Protein AF-A0A925DYT5-F1 (afdb_monomer_lite)

pLDDT: mean 79.07, std 13.02, range [55.28, 94.81]

Foldseek 3Di:
DVVVVVVVVVVVVVPDDPPPVVPDPDDDDDDDDDDDDPPVCQWDADPCDDPPDGCPPPGGTDHDPVPFPDDVVQLQVCSSCVPPPQKDWDDDPSSNPDIDIDGNRD

Secondary structure (DSSP, 8-state):
-HHHHHHHHHHHHTT-------S----PPPPP---------SEEPPPSEETTEE-TTS---EE-GGG--S-TTTT-HHHHHTTSTTEEEEESSSSSSSEEEEETT-

Structure (mmCIF, N/CA/C/O backbone):
data_AF-A0A925DYT5-F1
#
_entry.id   AF-A0A925DYT5-F1
#
loop_
_atom_site.group_PDB
_atom_site.id
_atom_site.type_symbol
_atom_site.label_atom_id
_atom_site.label_alt_id
_atom_site.label_comp_id
_atom_site.label_asym_id
_atom_site.label_entity_id
_atom_site.label_seq_id
_atom_site.pdbx_PDB_ins_code
_atom_site.Cartn_x
_atom_site.Cartn_y
_atom_site.Cartn_z
_atom_site.occupancy
_atom_site.B_iso_or_equiv
_atom_site.auth_seq_id
_atom_site.auth_comp_id
_atom_site.auth_asym_id
_atom_site.auth_atom_id
_atom_site.pdbx_PDB_model_num
ATOM 1 N N . MET A 1 1 ? 39.674 -6.556 -87.958 1.00 56.25 1 MET A N 1
ATOM 2 C CA . MET A 1 1 ? 39.373 -5.272 -87.280 1.00 56.25 1 MET A CA 1
ATOM 3 C C . MET A 1 1 ? 37.892 -5.142 -86.904 1.00 56.25 1 MET A C 1
ATOM 5 O O . MET A 1 1 ? 37.613 -4.872 -85.748 1.00 56.25 1 MET A O 1
ATOM 9 N N . LEU A 1 2 ? 36.948 -5.430 -87.814 1.00 57.47 2 LEU A N 1
ATOM 10 C CA . LEU A 1 2 ? 35.495 -5.340 -87.561 1.00 57.47 2 LEU A CA 1
ATOM 11 C C . LEU A 1 2 ? 34.969 -6.287 -86.453 1.00 57.47 2 LEU A C 1
ATOM 13 O O . LEU A 1 2 ? 34.135 -5.894 -85.647 1.00 57.47 2 LEU A O 1
ATOM 17 N N . ALA A 1 3 ? 35.498 -7.515 -86.368 1.00 62.31 3 ALA A N 1
ATOM 18 C CA . ALA A 1 3 ? 35.061 -8.511 -85.380 1.00 62.31 3 ALA A CA 1
ATOM 19 C C . ALA A 1 3 ? 35.418 -8.142 -83.924 1.00 62.31 3 ALA A C 1
ATOM 21 O O . ALA A 1 3 ? 34.662 -8.443 -83.008 1.00 62.31 3 ALA A O 1
ATOM 22 N N . ILE A 1 4 ? 36.540 -7.441 -83.715 1.00 65.38 4 ILE A N 1
ATOM 23 C CA . ILE A 1 4 ? 36.980 -6.983 -82.385 1.00 65.38 4 ILE A CA 1
ATOM 24 C C . ILE A 1 4 ? 36.082 -5.840 -81.886 1.00 65.38 4 ILE A C 1
ATOM 26 O O . ILE A 1 4 ? 35.740 -5.787 -80.708 1.00 65.38 4 ILE A O 1
ATOM 30 N N . LEU A 1 5 ? 35.636 -4.971 -82.797 1.00 62.94 5 LEU A N 1
ATOM 31 C CA . LEU A 1 5 ? 34.711 -3.872 -82.506 1.00 62.94 5 LEU A CA 1
ATOM 32 C C . LEU A 1 5 ? 33.313 -4.379 -82.114 1.00 62.94 5 LEU A C 1
ATOM 34 O O . LEU A 1 5 ? 32.715 -3.868 -81.169 1.00 62.94 5 LEU A O 1
ATOM 38 N N . LEU A 1 6 ? 32.827 -5.433 -82.779 1.00 64.62 6 LEU A N 1
ATOM 39 C CA . LEU A 1 6 ? 31.560 -6.082 -82.425 1.00 64.62 6 LEU A CA 1
ATOM 40 C C . LEU A 1 6 ? 31.616 -6.737 -81.039 1.00 64.62 6 LEU A C 1
ATOM 42 O O . LEU A 1 6 ? 30.688 -6.569 -80.248 1.00 64.62 6 LEU A O 1
ATOM 46 N N . PHE A 1 7 ? 32.727 -7.397 -80.702 1.00 64.38 7 PHE A N 1
ATOM 47 C CA . PHE A 1 7 ? 32.910 -8.004 -79.382 1.00 64.38 7 PHE A CA 1
ATOM 48 C C . PHE A 1 7 ? 32.918 -6.959 -78.257 1.00 64.38 7 PHE A C 1
ATOM 50 O O . PHE A 1 7 ? 32.317 -7.177 -77.210 1.00 64.38 7 PHE A O 1
ATOM 57 N N . PHE A 1 8 ? 33.525 -5.792 -78.491 1.00 63.62 8 PHE A N 1
ATOM 58 C CA . PHE A 1 8 ? 33.574 -4.715 -77.498 1.00 63.62 8 PHE A CA 1
ATOM 59 C C . PHE A 1 8 ? 32.192 -4.091 -77.235 1.00 63.62 8 PHE A C 1
ATOM 61 O O . PHE A 1 8 ? 31.858 -3.774 -76.094 1.00 63.62 8 PHE A O 1
ATOM 68 N N . SER A 1 9 ? 31.349 -3.980 -78.270 1.00 62.56 9 SER A N 1
ATOM 69 C CA . SER A 1 9 ? 29.975 -3.476 -78.126 1.00 62.56 9 SER A CA 1
ATOM 70 C C . SER A 1 9 ? 29.057 -4.420 -77.335 1.00 62.56 9 SER A C 1
ATOM 72 O O . SER A 1 9 ? 28.214 -3.960 -76.568 1.00 62.56 9 SER A O 1
ATOM 74 N N . ALA A 1 10 ? 29.260 -5.737 -77.448 1.00 61.03 10 ALA A N 1
ATOM 75 C CA . ALA A 1 10 ? 28.473 -6.729 -76.716 1.00 61.03 10 ALA A CA 1
ATOM 76 C C . ALA A 1 10 ? 28.780 -6.727 -75.207 1.00 61.03 10 ALA A C 1
ATOM 78 O O . ALA A 1 10 ? 27.876 -6.904 -74.393 1.00 61.03 10 ALA A O 1
ATOM 79 N N . VAL A 1 11 ? 30.036 -6.468 -74.824 1.00 62.81 11 VAL A N 1
ATOM 80 C CA . VAL A 1 11 ? 30.441 -6.380 -73.409 1.00 62.81 11 VAL A CA 1
ATOM 81 C C . VAL A 1 11 ? 29.839 -5.141 -72.733 1.00 62.81 11 VAL A C 1
ATOM 83 O O . VAL A 1 11 ? 29.446 -5.218 -71.572 1.00 62.81 11 VAL A O 1
ATOM 86 N N . ALA A 1 12 ? 29.682 -4.031 -73.464 1.00 59.94 12 ALA A N 1
ATOM 87 C CA . ALA A 1 12 ? 29.055 -2.813 -72.942 1.00 59.94 12 ALA A CA 1
ATOM 88 C C . ALA A 1 12 ? 27.544 -2.978 -72.681 1.00 59.94 12 ALA A C 1
ATOM 90 O O . ALA A 1 12 ? 27.034 -2.458 -71.692 1.00 59.94 12 ALA A O 1
ATOM 91 N N . PHE A 1 13 ? 26.832 -3.742 -73.519 1.00 60.72 13 PHE A N 1
ATOM 92 C CA . PHE A 1 13 ? 25.404 -4.032 -73.316 1.00 60.72 13 PHE A CA 1
ATOM 93 C C . PHE A 1 13 ? 25.134 -5.107 -72.249 1.00 60.72 13 PHE A C 1
ATOM 95 O O . PHE A 1 13 ? 24.025 -5.174 -71.722 1.00 60.72 13 PHE A O 1
ATOM 102 N N . ALA A 1 14 ? 26.129 -5.927 -71.894 1.00 58.09 14 ALA A N 1
ATOM 103 C CA . ALA A 1 14 ? 25.996 -6.961 -70.864 1.00 58.09 14 ALA A CA 1
ATOM 104 C C . ALA A 1 14 ? 26.130 -6.426 -69.422 1.00 58.09 14 ALA A C 1
ATOM 106 O O . ALA A 1 14 ? 25.813 -7.140 -68.475 1.00 58.09 14 ALA A O 1
ATOM 107 N N . GLN A 1 15 ? 26.579 -5.180 -69.239 1.00 57.88 15 GLN A N 1
ATOM 108 C CA . GLN A 1 15 ? 26.775 -4.554 -67.924 1.00 57.88 15 GLN A CA 1
ATOM 109 C C . GLN A 1 15 ? 25.606 -3.657 -67.501 1.00 57.88 15 GLN A C 1
ATOM 111 O O . GLN A 1 15 ? 25.809 -2.654 -66.821 1.00 57.88 15 GLN A O 1
ATOM 116 N N . GLN A 1 16 ? 24.373 -3.997 -67.877 1.00 55.56 16 GLN A N 1
ATOM 117 C CA . GLN A 1 16 ? 23.211 -3.320 -67.311 1.00 55.56 16 GLN A CA 1
ATOM 118 C C . GLN A 1 16 ? 23.033 -3.775 -65.850 1.00 55.56 16 GLN A C 1
ATOM 120 O O . GLN A 1 16 ? 22.780 -4.960 -65.622 1.00 55.56 16 GLN A O 1
ATOM 125 N N . PRO A 1 17 ? 23.176 -2.886 -64.849 1.00 55.28 17 PRO A N 1
ATOM 126 C CA . PRO A 1 17 ? 22.983 -3.266 -63.461 1.00 55.28 17 PRO A CA 1
ATOM 127 C C . PRO A 1 17 ? 21.493 -3.530 -63.234 1.00 55.28 17 PRO A C 1
ATOM 129 O O . PRO A 1 17 ? 20.690 -2.605 -63.115 1.00 55.28 17 PRO A O 1
ATOM 132 N N . GLU A 1 18 ? 21.100 -4.802 -63.169 1.00 56.91 18 GLU A N 1
ATOM 133 C CA . GLU A 1 18 ? 19.835 -5.163 -62.541 1.00 56.91 18 GLU A CA 1
ATOM 134 C C . GLU A 1 18 ? 19.963 -4.879 -61.041 1.00 56.91 18 GLU A C 1
ATOM 136 O O . GLU A 1 18 ? 20.444 -5.707 -60.269 1.00 56.91 18 GLU A O 1
ATOM 141 N N . ASN A 1 19 ? 19.494 -3.704 -60.617 1.00 58.94 19 ASN A N 1
ATOM 142 C CA . ASN A 1 19 ? 19.156 -3.436 -59.221 1.00 58.94 19 ASN A CA 1
ATOM 143 C C . ASN A 1 19 ? 17.914 -4.258 -58.845 1.00 58.94 19 ASN A C 1
ATOM 145 O O . ASN A 1 19 ? 16.825 -3.728 -58.627 1.00 58.94 19 ASN A O 1
ATOM 149 N N . LYS A 1 20 ? 18.068 -5.582 -58.794 1.00 56.00 20 LYS A N 1
ATOM 150 C CA . LYS A 1 20 ? 17.134 -6.469 -58.107 1.00 56.00 20 LYS A CA 1
ATOM 151 C C . LYS A 1 20 ? 17.471 -6.422 -56.630 1.00 56.00 20 LYS A C 1
ATOM 153 O O . LYS A 1 20 ? 18.078 -7.343 -56.082 1.00 56.00 20 LYS A O 1
ATOM 158 N N . ASP A 1 21 ? 17.083 -5.316 -56.004 1.00 55.78 21 ASP A N 1
ATOM 159 C CA . ASP A 1 21 ? 17.070 -5.220 -54.555 1.00 55.78 21 ASP A CA 1
ATOM 160 C C . ASP A 1 21 ? 16.071 -6.256 -54.024 1.00 55.78 21 ASP A C 1
ATOM 162 O O . ASP A 1 21 ? 14.853 -6.083 -54.040 1.00 55.78 21 ASP A O 1
ATOM 166 N N . THR A 1 22 ? 16.610 -7.423 -53.683 1.00 62.97 22 THR A N 1
ATOM 167 C CA . THR A 1 22 ? 15.850 -8.568 -53.170 1.00 62.97 22 THR A CA 1
ATOM 168 C C . THR A 1 22 ? 15.709 -8.463 -51.648 1.00 62.97 22 THR A C 1
ATOM 170 O O . THR A 1 22 ? 15.125 -9.339 -51.007 1.00 62.97 22 THR A O 1
ATOM 173 N N . LEU A 1 23 ? 16.212 -7.382 -51.044 1.00 59.09 23 LEU A N 1
ATOM 174 C CA . LEU A 1 23 ? 16.086 -7.123 -49.627 1.00 59.09 23 LEU A CA 1
ATOM 175 C C . LEU A 1 23 ? 15.024 -6.045 -49.411 1.00 59.09 23 LEU A C 1
ATOM 177 O O . LEU A 1 23 ? 15.192 -4.875 -49.706 1.00 59.09 23 LEU A O 1
ATOM 181 N N . VAL A 1 24 ? 13.942 -6.480 -48.770 1.00 60.47 24 VAL A N 1
ATOM 182 C CA . VAL A 1 24 ? 12.926 -5.643 -48.123 1.00 60.47 24 VAL A CA 1
ATOM 183 C C . VAL A 1 24 ? 11.796 -5.181 -49.045 1.00 60.47 24 VAL A C 1
ATOM 185 O O . VAL A 1 24 ? 11.652 -4.027 -49.432 1.00 60.47 24 VAL A O 1
ATOM 188 N N . LYS A 1 25 ? 10.854 -6.104 -49.264 1.00 61.00 25 LYS A N 1
ATOM 189 C CA . LYS A 1 25 ? 9.456 -5.768 -49.555 1.00 61.00 25 LYS A CA 1
ATOM 190 C C . LYS A 1 25 ? 8.928 -4.884 -48.413 1.00 61.00 25 LYS A C 1
ATOM 192 O O . LYS A 1 25 ? 8.566 -5.399 -47.355 1.00 61.00 25 LYS A O 1
ATOM 197 N N . VAL A 1 26 ? 8.927 -3.563 -48.600 1.00 67.06 26 VAL A N 1
ATOM 198 C CA . VAL A 1 26 ? 8.458 -2.593 -47.599 1.00 67.06 26 VAL A CA 1
ATOM 199 C C . VAL A 1 26 ? 6.961 -2.804 -47.374 1.00 67.06 26 VAL A C 1
ATOM 201 O O . VAL A 1 26 ? 6.125 -2.430 -48.195 1.00 67.06 26 VAL A O 1
ATOM 204 N N . LYS A 1 27 ? 6.613 -3.464 -46.267 1.00 74.12 27 LYS A N 1
ATOM 205 C CA . LYS A 1 27 ? 5.227 -3.644 -45.839 1.00 74.12 27 LYS A CA 1
ATOM 206 C C . LYS A 1 27 ? 4.797 -2.388 -45.087 1.00 74.12 27 LYS A C 1
ATOM 208 O O . LYS A 1 27 ? 5.215 -2.179 -43.954 1.00 74.12 27 LYS A O 1
ATOM 213 N N . SER A 1 28 ? 3.971 -1.562 -45.726 1.00 75.00 28 SER A N 1
ATOM 214 C CA . SER A 1 28 ? 3.275 -0.471 -45.044 1.00 75.00 28 SER A CA 1
ATOM 215 C C . SER A 1 28 ? 2.307 -1.080 -44.027 1.00 75.00 28 SER A C 1
ATOM 217 O O . SER A 1 28 ? 1.492 -1.938 -44.375 1.00 75.00 28 SER A O 1
ATOM 219 N N . LEU A 1 29 ? 2.475 -0.714 -42.757 1.00 81.94 29 LEU A N 1
ATOM 220 C CA . LEU A 1 29 ? 1.576 -1.100 -41.676 1.00 81.94 29 LEU A CA 1
ATOM 221 C C . LEU A 1 29 ? 0.601 0.047 -41.432 1.00 81.94 29 LEU A C 1
ATOM 223 O O . LEU A 1 29 ? 1.002 1.209 -41.409 1.00 81.94 29 LEU A O 1
ATOM 227 N N . ASP A 1 30 ? -0.667 -0.305 -41.257 1.00 85.00 30 ASP A N 1
ATOM 228 C CA . ASP A 1 30 ? -1.726 0.637 -40.920 1.00 85.00 30 ASP A CA 1
ATOM 229 C C . ASP A 1 30 ? -1.659 1.028 -39.434 1.00 85.00 30 ASP A C 1
ATOM 231 O O . ASP A 1 30 ? -1.126 0.283 -38.600 1.00 85.00 30 ASP A O 1
ATOM 235 N N . SER A 1 31 ? -2.184 2.204 -39.095 1.00 80.44 31 SER A N 1
ATOM 236 C CA . SER A 1 31 ? -2.169 2.694 -37.719 1.00 80.44 31 SER A CA 1
ATOM 237 C C . SER A 1 31 ? -3.149 1.903 -36.854 1.00 80.44 31 SER A C 1
ATOM 239 O O . SER A 1 31 ? -4.354 1.900 -37.094 1.00 80.44 31 SER A O 1
ATOM 241 N N . LEU A 1 32 ? -2.624 1.251 -35.816 1.00 80.12 32 LEU A N 1
ATOM 242 C CA . LEU A 1 32 ? -3.419 0.597 -34.781 1.00 80.12 32 LEU A CA 1
ATOM 243 C C . LEU A 1 32 ? -3.755 1.615 -33.688 1.00 80.12 32 LEU A C 1
ATOM 245 O O . LEU A 1 32 ? -2.865 2.135 -33.013 1.00 80.12 32 LEU A O 1
ATOM 249 N N . THR A 1 33 ? -5.041 1.893 -33.497 1.00 81.50 33 THR A N 1
ATOM 250 C CA . THR A 1 33 ? -5.534 2.734 -32.404 1.00 81.50 33 THR A CA 1
ATOM 251 C C . THR A 1 33 ? -5.859 1.871 -31.189 1.00 81.50 33 THR A C 1
ATOM 253 O O . THR A 1 33 ? -6.760 1.034 -31.208 1.00 81.50 33 THR A O 1
ATOM 256 N N . PHE A 1 34 ? -5.113 2.068 -30.102 1.00 81.06 34 PHE A N 1
ATOM 257 C CA . PHE A 1 34 ? -5.374 1.396 -28.832 1.00 81.06 34 PHE A CA 1
ATOM 258 C C . PHE A 1 34 ? -6.247 2.285 -27.947 1.00 81.06 34 PHE A C 1
ATOM 260 O O . PHE A 1 34 ? -5.839 3.378 -27.553 1.00 81.06 34 PHE A O 1
ATOM 267 N N . TYR A 1 35 ? -7.436 1.802 -27.593 1.00 80.62 35 TYR A N 1
ATOM 268 C CA . TYR A 1 35 ? -8.242 2.403 -26.534 1.00 80.62 35 TYR A CA 1
ATOM 269 C C . TYR A 1 35 ? -7.753 1.851 -25.194 1.00 80.62 35 TYR A C 1
ATOM 271 O O . TYR A 1 35 ? -7.943 0.676 -24.886 1.00 80.62 35 TYR A O 1
ATOM 279 N N . THR A 1 36 ? -7.069 2.682 -24.406 1.00 74.19 36 THR A N 1
ATOM 280 C CA . THR A 1 36 ? -6.636 2.294 -23.060 1.00 74.19 36 THR A CA 1
ATOM 281 C C . THR A 1 36 ? -7.780 2.485 -22.069 1.00 74.19 36 THR A C 1
ATOM 283 O O . THR A 1 36 ? -8.294 3.589 -21.893 1.00 74.19 36 THR A O 1
ATOM 286 N N . GLN A 1 37 ? -8.184 1.405 -21.402 1.00 70.56 37 GLN A N 1
ATOM 287 C CA . GLN A 1 37 ? -9.043 1.492 -20.228 1.00 70.56 37 GLN A CA 1
ATOM 288 C C . GLN A 1 37 ? -8.131 1.651 -19.010 1.00 70.56 37 GLN A C 1
ATOM 290 O O . GLN A 1 37 ? -7.542 0.683 -18.527 1.00 70.56 37 GLN A O 1
ATOM 295 N N . LEU A 1 38 ? -7.992 2.884 -18.521 1.00 61.88 38 LEU A N 1
ATOM 296 C CA . LEU A 1 38 ? -7.257 3.181 -17.292 1.00 61.88 38 LEU A CA 1
ATOM 297 C C . LEU A 1 38 ? -7.971 2.523 -16.101 1.00 61.88 38 LEU A C 1
ATOM 299 O O . LEU A 1 38 ? -8.856 3.105 -15.478 1.00 61.88 38 LEU A O 1
ATOM 303 N N . ASN A 1 39 ? -7.588 1.292 -15.769 1.00 60.72 39 ASN A N 1
ATOM 304 C CA . ASN A 1 39 ? -8.054 0.613 -14.566 1.00 60.72 39 ASN A CA 1
ATOM 305 C C . ASN A 1 39 ? -7.278 1.169 -13.359 1.00 60.72 39 ASN A C 1
ATOM 307 O O . ASN A 1 39 ? -6.330 0.563 -12.867 1.00 60.72 39 ASN A O 1
ATOM 311 N N . GLN A 1 40 ? -7.636 2.382 -12.929 1.00 60.88 40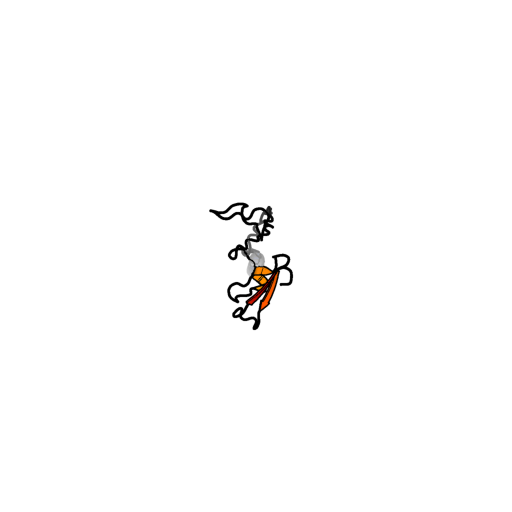 GLN A N 1
ATOM 312 C CA . GLN A 1 40 ? -6.936 3.110 -11.860 1.00 60.88 40 GLN A CA 1
ATOM 313 C C . GLN A 1 40 ? -7.222 2.558 -10.458 1.00 60.88 40 GLN A C 1
ATOM 315 O O . GLN A 1 40 ? -6.574 2.961 -9.493 1.00 60.88 40 GLN A O 1
ATOM 320 N N . ASN A 1 41 ? -8.150 1.609 -10.324 1.00 58.38 41 ASN A N 1
ATOM 321 C CA . ASN A 1 41 ? -8.517 1.030 -9.036 1.00 58.38 41 ASN A CA 1
ATOM 322 C C . ASN A 1 41 ? -7.524 -0.067 -8.630 1.00 58.38 41 ASN A C 1
ATOM 324 O O . ASN A 1 41 ? -7.866 -1.249 -8.583 1.00 58.38 41 ASN A O 1
ATOM 328 N N . VAL A 1 42 ? -6.282 0.342 -8.351 1.00 63.53 42 VAL A N 1
ATOM 329 C CA . VAL A 1 42 ? -5.227 -0.526 -7.797 1.00 63.53 42 VAL A CA 1
ATOM 330 C C . VAL A 1 42 ? -5.586 -0.983 -6.380 1.00 63.53 42 VAL A C 1
ATOM 332 O O . VAL A 1 42 ? -5.153 -2.046 -5.946 1.00 63.53 42 VAL A O 1
ATOM 335 N N . ILE A 1 43 ? -6.413 -0.205 -5.678 1.00 74.12 43 ILE A N 1
ATOM 336 C CA . ILE A 1 43 ? -6.928 -0.539 -4.355 1.00 74.12 43 ILE A CA 1
ATOM 337 C C . ILE A 1 43 ? -8.449 -0.410 -4.385 1.00 74.12 43 ILE A C 1
ATOM 339 O O . ILE A 1 43 ? -8.993 0.556 -4.922 1.00 74.12 43 ILE A O 1
ATOM 343 N N . ARG A 1 44 ? -9.134 -1.418 -3.847 1.00 86.94 44 ARG A N 1
ATOM 344 C CA . ARG A 1 44 ? -10.597 -1.451 -3.721 1.00 86.94 44 ARG A CA 1
ATOM 345 C C . ARG A 1 44 ? -10.972 -1.565 -2.256 1.00 86.94 44 ARG A C 1
ATOM 347 O O . ARG A 1 44 ? -10.218 -2.129 -1.477 1.00 86.94 44 ARG A O 1
ATOM 354 N N . GLN A 1 45 ? -12.150 -1.089 -1.888 1.00 89.25 45 GLN A N 1
ATOM 355 C CA . GLN A 1 45 ? -12.679 -1.319 -0.546 1.00 89.25 45 GLN A CA 1
ATOM 356 C C . GLN A 1 45 ? -13.326 -2.705 -0.466 1.00 89.25 45 GLN A C 1
ATOM 358 O O . GLN A 1 45 ? -13.750 -3.262 -1.486 1.00 89.25 45 GLN A O 1
ATOM 363 N N . LEU A 1 46 ? -13.402 -3.266 0.741 1.00 91.62 46 LEU A N 1
ATOM 364 C CA . LEU A 1 46 ? -14.220 -4.452 0.975 1.00 91.62 46 LEU A CA 1
ATOM 365 C C . LEU A 1 46 ? -15.706 -4.103 0.791 1.00 91.62 46 LEU A C 1
ATOM 367 O O . LEU A 1 46 ? -16.111 -2.978 1.099 1.00 91.62 46 LEU A O 1
ATOM 371 N N . PRO A 1 47 ? -16.534 -5.062 0.337 1.00 92.69 47 PRO A N 1
ATOM 372 C CA . PRO A 1 47 ? -17.982 -4.928 0.418 1.00 92.69 47 PRO A CA 1
ATOM 373 C C . PRO A 1 47 ? -18.424 -4.589 1.848 1.00 92.69 47 PRO A C 1
ATOM 375 O O . PRO A 1 47 ? -17.786 -5.005 2.818 1.00 92.69 47 PRO A O 1
ATOM 378 N N . SER A 1 48 ? -19.531 -3.855 1.985 1.00 92.94 48 SER A N 1
ATOM 379 C CA . SER A 1 48 ? -20.078 -3.446 3.289 1.00 92.94 48 SER A CA 1
ATOM 380 C C . SER A 1 48 ? -20.344 -4.629 4.220 1.00 92.94 48 SER A C 1
ATOM 382 O O . SER A 1 48 ? -20.241 -4.487 5.439 1.00 92.94 48 SER A O 1
ATOM 384 N N . GLU A 1 49 ? -20.653 -5.785 3.640 1.00 94.44 49 GLU A N 1
ATOM 385 C CA . GLU A 1 49 ? -20.941 -7.044 4.312 1.00 94.44 49 GLU A CA 1
ATOM 386 C C . GLU A 1 49 ? -20.194 -8.170 3.592 1.00 94.44 49 GLU A C 1
ATOM 388 O O . GLU A 1 49 ? -20.200 -8.250 2.362 1.00 94.44 49 GLU A O 1
ATOM 393 N N . HIS A 1 50 ? -19.530 -9.040 4.349 1.00 92.50 50 HIS A N 1
ATOM 394 C CA . HIS A 1 50 ? -18.849 -10.209 3.799 1.00 92.50 50 HIS A CA 1
ATOM 395 C C . HIS A 1 50 ? -18.979 -11.386 4.770 1.00 92.50 50 HIS A C 1
ATOM 397 O O . HIS A 1 50 ? -18.363 -11.404 5.840 1.00 92.50 50 HIS A O 1
ATOM 403 N N . GLY A 1 51 ? -19.792 -12.378 4.400 1.00 90.81 51 GLY A N 1
ATOM 404 C CA . GLY A 1 51 ? -20.208 -13.438 5.319 1.00 90.81 51 GLY A CA 1
ATOM 405 C C . GLY A 1 51 ? -20.973 -12.843 6.503 1.00 90.81 51 GLY A C 1
ATOM 406 O O . GLY A 1 51 ? -21.932 -12.106 6.310 1.00 90.81 51 GLY A O 1
ATOM 407 N N . THR A 1 52 ? -20.513 -13.116 7.724 1.00 94.25 52 THR A N 1
ATOM 408 C CA . THR A 1 52 ? -21.102 -12.580 8.968 1.00 94.25 52 THR A CA 1
ATOM 409 C C . THR A 1 52 ? -20.421 -11.284 9.442 1.00 94.25 52 THR A C 1
ATOM 411 O O . THR A 1 52 ? -20.733 -10.771 10.515 1.00 94.25 52 THR A O 1
ATOM 414 N N . TYR A 1 53 ? -19.465 -10.742 8.678 1.00 94.19 53 TYR A N 1
ATOM 415 C CA . TYR A 1 53 ? -18.729 -9.528 9.044 1.00 94.19 53 TYR A CA 1
ATOM 416 C C . TYR A 1 53 ? -19.335 -8.280 8.398 1.00 94.19 53 TYR A C 1
ATOM 418 O O . TYR A 1 53 ? -19.609 -8.266 7.199 1.00 94.19 53 TYR A O 1
ATOM 426 N N . ILE A 1 54 ? -19.461 -7.206 9.186 1.00 93.94 54 ILE A N 1
ATOM 427 C CA . ILE A 1 54 ? -19.946 -5.894 8.735 1.00 93.94 54 ILE A CA 1
ATOM 428 C C . ILE A 1 54 ? -18.782 -4.890 8.729 1.00 93.94 54 ILE A C 1
ATOM 430 O O . ILE A 1 54 ? -18.261 -4.481 9.780 1.00 93.94 54 ILE A O 1
ATOM 434 N N . PHE A 1 55 ? -18.393 -4.474 7.524 1.00 94.81 55 PHE A N 1
ATOM 435 C CA . PHE A 1 55 ? -17.353 -3.479 7.247 1.00 94.81 55 PHE A CA 1
ATOM 436 C C . PHE A 1 55 ? -17.910 -2.080 6.980 1.00 94.81 55 PHE A C 1
ATOM 438 O O . PHE A 1 55 ? -17.134 -1.126 6.922 1.00 94.81 55 PHE A O 1
ATOM 445 N N . SER A 1 56 ? -19.234 -1.936 6.875 1.00 91.81 56 SER A N 1
ATOM 446 C CA . SER A 1 56 ? -19.892 -0.633 6.752 1.00 91.81 56 SER A CA 1
ATOM 447 C C . SER A 1 56 ? -19.378 0.361 7.808 1.00 91.81 56 SER A C 1
ATOM 449 O O . SER A 1 56 ? -19.283 0.039 8.996 1.00 91.81 56 SER A O 1
ATOM 451 N N . GLY A 1 57 ? -18.967 1.549 7.357 1.00 91.56 57 GLY A N 1
ATOM 452 C CA . GLY A 1 57 ? -18.401 2.613 8.197 1.00 91.56 57 GLY A CA 1
ATOM 453 C C . GLY A 1 57 ? -16.926 2.448 8.599 1.00 91.56 57 GLY A C 1
ATOM 454 O O . GLY A 1 57 ? -16.362 3.361 9.202 1.00 91.56 57 GLY A O 1
ATOM 455 N N . LYS A 1 58 ? -16.265 1.331 8.262 1.00 91.50 58 LYS A N 1
ATOM 456 C CA . LYS A 1 58 ? -14.825 1.129 8.499 1.00 91.50 58 LYS A CA 1
ATOM 457 C C . LYS A 1 58 ? -14.025 1.356 7.215 1.00 91.50 58 LYS A C 1
ATOM 459 O O . LYS A 1 58 ? -14.425 0.936 6.135 1.00 91.50 58 LYS A O 1
ATOM 464 N N . LYS A 1 59 ? -12.852 1.988 7.335 1.00 90.69 59 LYS A N 1
ATOM 465 C CA . LYS A 1 59 ? -11.914 2.116 6.210 1.00 90.69 59 LYS A CA 1
ATOM 466 C C . LYS A 1 59 ? -11.270 0.758 5.936 1.00 90.69 59 LYS A C 1
ATOM 468 O O . LYS A 1 59 ? -10.654 0.191 6.835 1.00 90.69 59 LYS A O 1
ATOM 473 N N . THR A 1 60 ? -11.400 0.265 4.710 1.00 91.88 60 THR A N 1
ATOM 474 C CA . THR A 1 60 ? -10.824 -1.006 4.259 1.00 91.88 60 THR A CA 1
ATOM 475 C C . THR A 1 60 ? -10.108 -0.798 2.933 1.00 91.88 60 THR A C 1
ATOM 477 O O . THR A 1 60 ? -10.541 0.018 2.126 1.00 91.88 60 THR A O 1
ATOM 480 N N . GLU A 1 61 ? -9.006 -1.513 2.725 1.00 91.12 61 GLU A N 1
ATOM 481 C CA . GLU A 1 61 ? -8.190 -1.428 1.513 1.00 91.12 61 GLU A CA 1
ATOM 482 C C . GLU A 1 61 ? -7.791 -2.855 1.114 1.00 91.12 61 GLU A C 1
ATOM 484 O O . GLU A 1 61 ? -7.140 -3.568 1.879 1.00 91.12 61 GLU A O 1
ATOM 489 N N . VAL A 1 62 ? -8.217 -3.295 -0.065 1.00 90.75 62 VAL A N 1
ATOM 490 C CA . VAL A 1 62 ? -7.957 -4.623 -0.627 1.00 90.75 62 VAL A CA 1
ATOM 491 C C . VAL A 1 62 ? -6.847 -4.499 -1.656 1.00 90.75 62 VAL A C 1
ATOM 493 O O . VAL A 1 62 ? -6.996 -3.807 -2.666 1.00 90.75 62 VAL A O 1
ATOM 496 N N . ILE A 1 63 ? -5.747 -5.208 -1.408 1.00 88.31 63 ILE A N 1
ATOM 497 C CA . ILE A 1 63 ? -4.582 -5.253 -2.291 1.00 88.31 63 ILE A CA 1
ATOM 498 C C . ILE A 1 63 ? -4.608 -6.571 -3.060 1.00 88.31 63 ILE A C 1
ATOM 500 O O . ILE A 1 63 ? -4.556 -7.647 -2.465 1.00 88.31 63 ILE A O 1
ATOM 504 N N . ASN A 1 64 ? -4.646 -6.502 -4.390 1.00 86.69 64 ASN A N 1
ATOM 505 C CA . ASN A 1 64 ? -4.480 -7.684 -5.231 1.00 86.69 64 ASN A CA 1
ATOM 506 C C . ASN A 1 64 ? -3.005 -7.862 -5.601 1.00 86.69 64 ASN A C 1
ATOM 508 O O . ASN A 1 64 ? -2.538 -7.261 -6.564 1.00 86.69 64 ASN A O 1
ATOM 512 N N . LEU A 1 65 ? -2.294 -8.718 -4.863 1.00 84.94 65 LEU A N 1
ATOM 513 C CA . LEU A 1 65 ? -0.859 -8.955 -5.054 1.00 84.94 65 LEU A CA 1
ATOM 514 C C . LEU A 1 65 ? -0.494 -9.374 -6.487 1.00 84.94 65 LEU A C 1
ATOM 516 O O . LEU A 1 65 ? 0.522 -8.922 -6.999 1.00 84.94 65 LEU A O 1
ATOM 520 N N . ALA A 1 66 ? -1.333 -10.161 -7.165 1.00 84.50 66 ALA A N 1
ATOM 521 C CA . ALA A 1 66 ? -1.046 -10.635 -8.522 1.00 84.50 66 ALA A CA 1
ATOM 522 C C . ALA A 1 66 ? -0.988 -9.506 -9.569 1.00 84.50 66 ALA A C 1
ATOM 524 O O . ALA A 1 66 ? -0.366 -9.668 -10.613 1.00 84.50 66 ALA A O 1
ATOM 525 N N . HIS A 1 67 ? -1.629 -8.368 -9.291 1.00 78.06 67 HIS A N 1
ATOM 526 C CA . HIS A 1 67 ? -1.685 -7.212 -10.191 1.00 78.06 67 HIS A CA 1
ATOM 527 C C . HIS A 1 67 ? -0.978 -5.979 -9.609 1.00 78.06 67 HIS A C 1
ATOM 529 O O . HIS A 1 67 ? -1.169 -4.863 -10.098 1.00 78.06 67 HIS A O 1
ATOM 535 N N . THR A 1 68 ? -0.167 -6.156 -8.565 1.00 80.31 68 THR A N 1
ATOM 536 C CA . THR A 1 68 ? 0.620 -5.067 -7.984 1.00 80.31 68 THR A CA 1
ATOM 537 C C . THR A 1 68 ? 1.982 -5.000 -8.665 1.00 80.31 68 THR A C 1
ATOM 539 O O . THR A 1 68 ? 2.667 -6.006 -8.808 1.00 80.31 68 THR A O 1
ATOM 542 N N . ALA A 1 69 ? 2.422 -3.794 -9.024 1.00 81.38 69 ALA A N 1
ATOM 543 C CA . ALA A 1 69 ? 3.784 -3.525 -9.492 1.00 81.38 69 ALA A CA 1
ATOM 544 C C . ALA A 1 69 ? 4.795 -3.495 -8.323 1.00 81.38 69 ALA A C 1
ATOM 546 O O . ALA A 1 69 ? 5.543 -2.532 -8.170 1.00 81.38 69 ALA A O 1
ATOM 547 N N . ALA A 1 70 ? 4.746 -4.503 -7.451 1.00 85.25 70 ALA A N 1
ATOM 548 C CA . ALA A 1 70 ? 5.633 -4.652 -6.303 1.00 85.25 70 ALA A CA 1
ATOM 549 C C . ALA A 1 70 ? 6.522 -5.880 -6.494 1.00 85.25 70 ALA A C 1
ATOM 551 O O . ALA A 1 70 ? 6.093 -6.895 -7.044 1.00 85.25 70 ALA A O 1
ATOM 552 N N . ASP A 1 71 ? 7.749 -5.797 -5.998 1.00 86.75 71 ASP A N 1
ATOM 553 C CA . ASP A 1 71 ?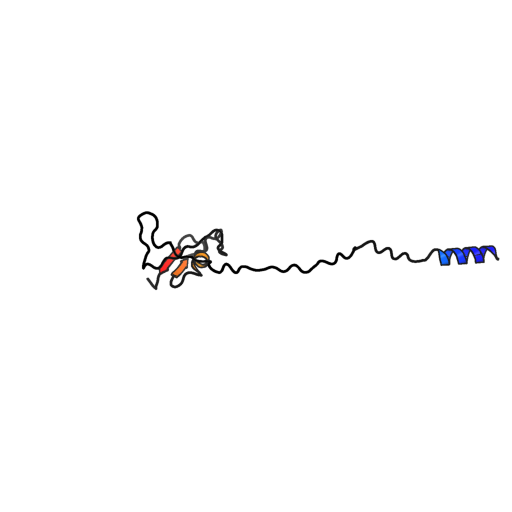 8.678 -6.913 -5.954 1.00 86.75 71 ASP A CA 1
ATOM 554 C C . A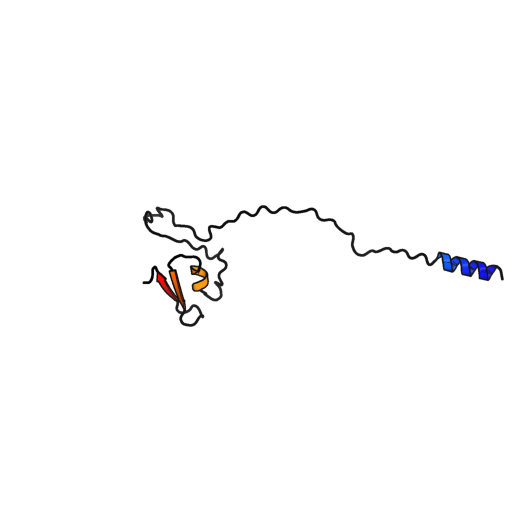SP A 1 71 ? 8.310 -7.866 -4.807 1.00 86.75 71 ASP A C 1
ATOM 556 O O . ASP A 1 71 ? 8.735 -7.726 -3.654 1.00 86.75 71 ASP A O 1
ATOM 560 N N . ILE A 1 72 ? 7.451 -8.830 -5.140 1.00 83.88 72 ILE A N 1
ATOM 561 C CA . ILE A 1 72 ? 6.990 -9.864 -4.208 1.00 83.88 72 ILE A CA 1
ATOM 562 C C . ILE A 1 72 ? 8.108 -10.878 -3.930 1.00 83.88 72 ILE A C 1
ATOM 564 O O . ILE A 1 72 ? 8.179 -11.415 -2.825 1.00 83.88 72 ILE A O 1
ATOM 568 N N . ALA A 1 73 ? 9.007 -11.115 -4.893 1.00 85.44 73 ALA A 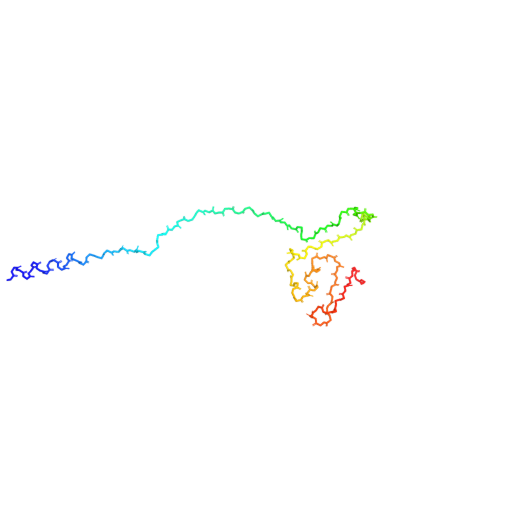N 1
ATOM 569 C CA . ALA A 1 73 ? 10.100 -12.077 -4.752 1.00 85.44 73 ALA A CA 1
ATOM 570 C C . ALA A 1 73 ? 11.098 -11.634 -3.674 1.00 85.44 73 ALA A C 1
ATOM 572 O O . ALA A 1 73 ? 11.501 -12.443 -2.837 1.00 85.44 73 ALA A O 1
ATOM 573 N N . ASN A 1 74 ? 11.406 -10.336 -3.634 1.00 86.12 74 ASN A N 1
ATOM 574 C CA . ASN A 1 74 ? 12.256 -9.732 -2.609 1.00 86.12 74 ASN A CA 1
ATOM 575 C C . ASN A 1 74 ? 11.472 -9.242 -1.379 1.00 86.12 74 ASN A C 1
ATOM 577 O O . ASN A 1 74 ? 11.988 -8.444 -0.601 1.00 86.12 74 ASN A O 1
ATOM 581 N N . LYS A 1 75 ? 10.221 -9.693 -1.193 1.00 85.69 75 LYS A N 1
ATOM 582 C CA . LYS A 1 75 ? 9.421 -9.475 0.030 1.00 85.69 75 LYS A CA 1
ATOM 583 C C . LYS A 1 75 ? 9.319 -8.005 0.459 1.00 85.69 75 LYS A C 1
ATOM 585 O O . LYS A 1 75 ? 9.228 -7.693 1.646 1.00 85.69 75 LYS A O 1
ATOM 590 N N . THR A 1 76 ? 9.310 -7.075 -0.496 1.00 87.62 76 THR A N 1
ATOM 591 C CA . THR A 1 76 ? 9.369 -5.649 -0.165 1.00 87.62 76 THR A CA 1
ATOM 592 C C . THR A 1 76 ? 7.994 -5.124 0.264 1.00 87.62 76 THR A C 1
ATOM 594 O O . THR A 1 76 ? 7.214 -4.613 -0.543 1.00 87.62 76 THR A O 1
ATOM 597 N N . GLY A 1 77 ? 7.707 -5.181 1.570 1.00 88.44 77 GLY A N 1
ATOM 598 C CA . GLY A 1 77 ? 6.442 -4.699 2.144 1.00 88.44 77 GLY A CA 1
ATOM 599 C C . GLY A 1 77 ? 6.153 -3.228 1.827 1.00 88.44 77 GLY A C 1
ATOM 600 O O . GLY A 1 77 ? 5.025 -2.871 1.492 1.00 88.44 77 GLY A O 1
ATOM 601 N N . ARG A 1 78 ? 7.182 -2.369 1.816 1.00 89.81 78 ARG A N 1
ATOM 602 C CA . ARG A 1 78 ? 7.033 -0.945 1.462 1.00 89.81 78 ARG A CA 1
ATOM 603 C C . ARG A 1 78 ? 6.388 -0.730 0.095 1.00 89.81 78 ARG A C 1
ATOM 605 O O . ARG A 1 78 ? 5.592 0.187 -0.046 1.00 89.81 78 ARG A O 1
ATOM 612 N N . GLN A 1 79 ? 6.701 -1.567 -0.892 1.00 89.81 79 GLN A N 1
ATOM 613 C CA . GLN A 1 79 ? 6.123 -1.450 -2.232 1.00 89.81 79 GLN A CA 1
ATOM 614 C C . GLN A 1 79 ? 4.681 -1.959 -2.271 1.00 89.81 79 GLN A C 1
ATOM 616 O O . GLN A 1 79 ? 3.835 -1.350 -2.925 1.00 89.81 79 GLN A O 1
ATOM 621 N N . VAL A 1 80 ? 4.383 -3.029 -1.529 1.00 90.06 80 VAL A N 1
ATOM 622 C CA . VAL A 1 80 ? 3.030 -3.598 -1.430 1.00 90.06 80 VAL A CA 1
ATOM 623 C C . VAL A 1 80 ? 2.049 -2.589 -0.825 1.00 90.06 80 VAL A C 1
ATOM 625 O O . VAL A 1 80 ? 0.952 -2.409 -1.352 1.00 90.06 80 VAL A O 1
ATOM 628 N N . PHE A 1 81 ? 2.451 -1.886 0.236 1.00 90.75 81 PHE A N 1
ATOM 629 C CA . PHE A 1 81 ? 1.594 -0.931 0.949 1.00 90.75 81 PHE A CA 1
ATOM 630 C C . PHE A 1 81 ? 1.749 0.529 0.480 1.00 90.75 81 PHE A C 1
ATOM 632 O O . PHE A 1 81 ? 1.041 1.397 0.984 1.00 90.75 81 PHE A O 1
ATOM 639 N N . ALA A 1 82 ? 2.610 0.818 -0.506 1.00 88.94 82 ALA A N 1
ATOM 640 C CA . ALA A 1 82 ? 2.969 2.183 -0.927 1.00 88.94 82 ALA A CA 1
ATOM 641 C C . ALA A 1 82 ? 1.775 3.072 -1.310 1.00 88.94 82 ALA A C 1
ATOM 643 O O . ALA A 1 82 ? 1.832 4.292 -1.182 1.00 88.94 82 ALA A O 1
ATOM 644 N N . LYS A 1 83 ? 0.703 2.462 -1.824 1.00 87.81 83 LYS A N 1
ATOM 645 C CA . LYS A 1 83 ? -0.488 3.172 -2.303 1.00 87.81 83 LYS A CA 1
ATOM 646 C C . LYS A 1 83 ? -1.571 3.321 -1.231 1.00 87.81 83 LYS A C 1
ATOM 648 O O . LYS A 1 83 ? -2.594 3.942 -1.508 1.00 87.81 83 LYS A O 1
ATOM 653 N N . ILE A 1 84 ? -1.373 2.767 -0.030 1.00 90.00 84 ILE A N 1
ATOM 654 C CA . ILE A 1 84 ? -2.368 2.833 1.041 1.00 90.00 84 ILE A CA 1
ATOM 655 C C . ILE A 1 84 ? -2.168 4.103 1.875 1.00 90.00 84 ILE A C 1
ATOM 657 O O . ILE A 1 84 ? -1.143 4.265 2.540 1.00 90.00 84 ILE A O 1
ATOM 661 N N . PRO A 1 85 ? -3.160 5.004 1.909 1.00 88.81 85 PRO A N 1
ATOM 662 C CA . PRO A 1 85 ? -3.058 6.243 2.665 1.00 88.81 85 PRO A CA 1
ATOM 663 C C . PRO A 1 85 ? -3.061 6.002 4.179 1.00 88.81 85 PRO A C 1
ATOM 665 O O . PRO A 1 85 ? -3.973 5.376 4.729 1.00 88.81 85 PRO A O 1
ATOM 668 N N . GLY A 1 86 ? -2.085 6.602 4.863 1.00 90.50 86 GLY A N 1
ATOM 669 C CA . GLY A 1 86 ? -1.959 6.544 6.319 1.00 90.50 86 GLY A CA 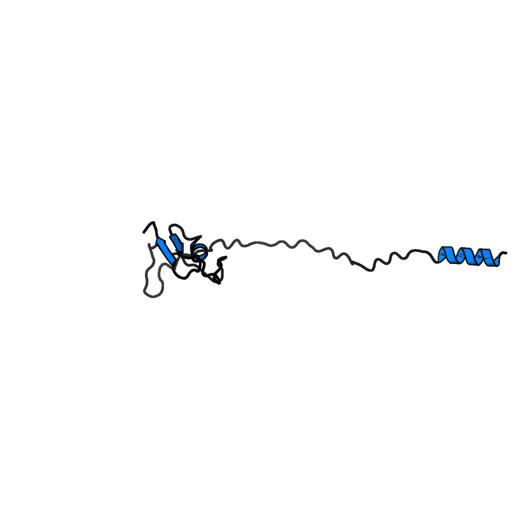1
ATOM 670 C C . GLY A 1 86 ? -1.345 5.248 6.843 1.00 90.50 86 GLY A C 1
ATOM 671 O O . GLY A 1 86 ? -1.424 5.012 8.045 1.00 90.50 86 GLY A O 1
ATOM 672 N N . VAL A 1 87 ? -0.751 4.424 5.976 1.00 92.94 87 VAL A N 1
ATOM 673 C CA . VAL A 1 87 ? 0.068 3.274 6.368 1.00 92.94 87 VAL A CA 1
ATOM 674 C C . VAL A 1 87 ? 1.538 3.624 6.178 1.00 92.94 87 VAL A C 1
ATOM 676 O O . VAL A 1 87 ? 1.941 4.114 5.125 1.00 92.94 87 VAL A O 1
ATOM 679 N N . PHE A 1 88 ? 2.335 3.363 7.206 1.00 91.75 88 PHE A N 1
ATOM 680 C CA . PHE A 1 88 ? 3.783 3.482 7.171 1.00 91.75 88 PHE A CA 1
ATOM 681 C C . PHE A 1 88 ? 4.397 2.106 7.407 1.00 91.75 88 PHE A C 1
ATOM 683 O O . PHE A 1 88 ? 4.035 1.417 8.358 1.00 91.75 88 PHE A O 1
ATOM 690 N N . VAL A 1 89 ? 5.315 1.703 6.530 1.00 92.31 89 VAL A N 1
ATOM 691 C CA . VAL A 1 89 ? 5.968 0.394 6.602 1.00 92.31 89 VAL A CA 1
ATOM 692 C C . VAL A 1 89 ? 7.461 0.578 6.783 1.00 92.31 89 VAL A C 1
ATOM 694 O O . VAL A 1 89 ? 8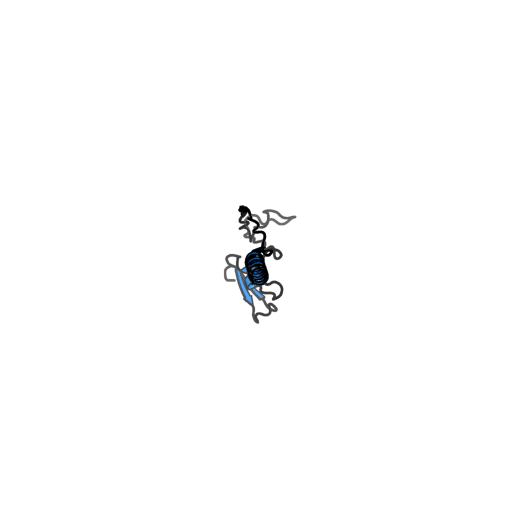.133 1.196 5.953 1.00 92.31 89 VAL A O 1
ATOM 697 N N . TYR A 1 90 ? 7.976 -0.014 7.851 1.00 89.19 90 TYR A N 1
ATOM 698 C CA . TYR A 1 90 ? 9.390 -0.063 8.164 1.00 89.19 90 TYR A CA 1
ATOM 699 C C . TYR A 1 90 ? 9.875 -1.512 8.124 1.00 89.19 90 TYR A C 1
ATOM 701 O O . TYR A 1 90 ? 9.204 -2.414 8.609 1.00 89.19 90 TYR A O 1
ATOM 709 N N . ASP A 1 91 ? 11.036 -1.737 7.526 1.00 87.06 91 ASP A N 1
ATOM 710 C CA . ASP A 1 91 ? 11.657 -3.057 7.406 1.00 87.06 91 ASP A CA 1
ATOM 711 C C . ASP A 1 91 ? 13.049 -2.946 8.021 1.00 87.06 91 ASP A C 1
ATOM 713 O O . ASP A 1 91 ? 13.770 -2.002 7.683 1.00 87.06 91 ASP A O 1
ATOM 717 N N . MET A 1 92 ? 13.381 -3.842 8.951 1.00 84.56 92 MET A N 1
ATOM 718 C CA . MET A 1 92 ? 14.567 -3.724 9.808 1.00 84.56 92 MET A CA 1
ATOM 719 C C . MET A 1 92 ? 15.881 -3.923 9.047 1.00 84.56 92 MET A C 1
ATOM 721 O O . MET A 1 92 ? 16.876 -3.276 9.365 1.00 84.56 92 MET A O 1
ATOM 725 N N . ASP A 1 93 ? 15.893 -4.826 8.070 1.00 82.19 93 ASP A N 1
ATOM 726 C CA . ASP A 1 93 ? 17.107 -5.299 7.392 1.00 82.19 93 ASP A CA 1
ATOM 727 C C . ASP A 1 93 ? 16.984 -5.289 5.858 1.00 82.19 93 ASP A C 1
ATOM 729 O O . ASP A 1 93 ? 17.927 -5.650 5.155 1.00 82.19 93 ASP A O 1
ATOM 733 N N . GLY A 1 94 ? 15.833 -4.865 5.322 1.00 75.19 94 GLY A N 1
ATOM 734 C CA . GLY A 1 94 ? 15.576 -4.801 3.880 1.00 75.19 94 GLY A CA 1
ATOM 735 C C . GLY A 1 94 ? 15.428 -6.168 3.208 1.00 75.19 94 GLY A C 1
ATOM 736 O O . GLY A 1 94 ? 15.256 -6.215 1.991 1.00 75.19 94 GLY A O 1
ATOM 737 N N . SER A 1 95 ? 15.485 -7.261 3.981 1.00 79.38 95 SER A N 1
ATOM 738 C CA . SER A 1 95 ? 15.273 -8.632 3.506 1.00 79.38 95 SER A CA 1
ATOM 739 C C . SER A 1 95 ? 13.795 -9.046 3.560 1.00 79.38 95 SER A C 1
ATOM 741 O O . SER A 1 95 ? 13.423 -10.126 3.087 1.00 79.38 95 SER A O 1
ATOM 743 N N . GLY A 1 96 ? 12.946 -8.201 4.159 1.00 78.31 96 GLY A N 1
ATOM 744 C CA . GLY A 1 96 ? 11.537 -8.480 4.403 1.00 78.31 96 GLY A CA 1
ATOM 745 C C . GLY A 1 96 ? 11.299 -9.542 5.478 1.00 78.31 96 GLY A C 1
ATOM 746 O O . GLY A 1 96 ? 10.200 -10.092 5.544 1.00 78.31 96 GLY A O 1
ATOM 747 N N . ASN A 1 97 ? 12.303 -9.871 6.301 1.00 86.00 97 ASN A N 1
ATOM 748 C CA . ASN A 1 97 ? 12.155 -10.843 7.387 1.00 86.00 97 ASN A CA 1
ATOM 749 C C . ASN A 1 97 ? 11.367 -10.262 8.572 1.00 86.00 97 ASN A C 1
ATOM 751 O O . ASN A 1 97 ? 10.526 -10.945 9.153 1.00 86.00 97 ASN A O 1
ATOM 755 N N . GLN A 1 98 ? 11.616 -8.994 8.915 1.00 87.38 98 GLN A N 1
ATOM 756 C CA . GLN A 1 98 ? 10.910 -8.296 9.990 1.00 87.38 98 GLN A CA 1
ATOM 757 C C . GLN A 1 98 ? 10.327 -6.977 9.491 1.00 87.38 98 GLN A C 1
ATOM 759 O O . GLN A 1 98 ? 11.028 -5.974 9.349 1.00 87.38 98 GLN A O 1
ATOM 764 N N . ILE A 1 99 ? 9.012 -6.987 9.280 1.00 89.19 99 ILE A N 1
ATOM 765 C CA . ILE A 1 99 ? 8.252 -5.837 8.797 1.00 89.19 99 ILE A CA 1
ATOM 766 C C . ILE A 1 99 ? 7.407 -5.280 9.942 1.00 89.19 99 ILE A C 1
ATOM 768 O O . ILE A 1 99 ? 6.588 -5.984 10.529 1.00 89.19 99 ILE A O 1
ATOM 772 N N . ASN A 1 100 ? 7.584 -3.993 10.215 1.00 91.06 100 ASN A N 1
ATOM 773 C CA . ASN A 1 100 ? 6.781 -3.212 11.141 1.00 91.06 100 ASN A CA 1
ATOM 774 C C . ASN A 1 100 ? 5.824 -2.328 10.342 1.00 91.06 100 ASN A C 1
ATOM 776 O O . ASN A 1 100 ? 6.226 -1.664 9.382 1.00 91.06 100 ASN A O 1
ATOM 780 N N . ILE A 1 101 ? 4.556 -2.314 10.740 1.00 92.69 101 ILE A N 1
ATOM 781 C CA . ILE A 1 101 ? 3.516 -1.534 10.075 1.00 92.69 101 ILE A CA 1
ATOM 782 C C . ILE A 1 101 ? 2.863 -0.641 11.116 1.00 92.69 101 ILE A C 1
ATOM 784 O O . ILE A 1 101 ? 2.358 -1.140 12.117 1.00 92.69 101 ILE A O 1
ATOM 788 N N . ALA A 1 102 ? 2.855 0.658 10.841 1.00 93.62 102 ALA A N 1
ATOM 789 C CA . ALA A 1 102 ? 2.119 1.645 11.609 1.00 93.62 102 ALA A CA 1
ATOM 790 C C . ALA A 1 102 ? 0.951 2.176 10.775 1.00 93.62 102 ALA A C 1
ATOM 792 O O . ALA A 1 102 ? 1.090 2.434 9.573 1.00 93.62 102 ALA A O 1
ATOM 793 N N . ALA A 1 103 ? -0.206 2.359 11.402 1.00 92.19 103 ALA A N 1
ATOM 794 C CA . ALA A 1 103 ? -1.394 2.893 10.750 1.00 92.19 103 ALA A CA 1
ATOM 795 C C . ALA A 1 103 ? -1.865 4.140 11.491 1.00 92.19 103 ALA A C 1
ATOM 797 O O . ALA A 1 103 ? -2.120 4.116 12.690 1.00 92.19 103 ALA A O 1
ATOM 798 N N . ARG A 1 104 ? -2.008 5.249 10.760 1.00 90.00 104 ARG A N 1
ATOM 799 C CA . ARG A 1 104 ? -2.384 6.561 11.315 1.00 90.00 104 ARG A CA 1
ATOM 800 C C . ARG A 1 104 ? -1.448 7.023 12.445 1.00 90.00 104 ARG A C 1
ATOM 802 O O . ARG A 1 104 ? -1.879 7.741 13.339 1.00 90.00 104 ARG A O 1
ATOM 809 N N . GLY A 1 105 ? -0.173 6.638 12.361 1.00 84.31 105 GLY A N 1
ATOM 810 C CA . GLY A 1 105 ? 0.881 7.065 13.284 1.00 84.31 105 GLY A CA 1
ATOM 811 C C . GLY A 1 105 ? 1.018 6.237 14.565 1.00 84.31 105 GLY A C 1
ATOM 812 O O . GLY A 1 105 ? 1.788 6.647 15.429 1.00 84.31 105 GLY A O 1
ATOM 813 N N . LEU A 1 106 ? 0.302 5.113 14.682 1.00 80.94 106 LEU A N 1
ATOM 814 C CA . LEU A 1 106 ? 0.399 4.151 15.786 1.00 80.94 106 LEU A CA 1
ATOM 815 C C . LEU A 1 106 ? 0.930 2.805 15.302 1.00 80.94 106 LEU A C 1
ATOM 817 O O . LEU A 1 106 ? 0.585 2.440 14.151 1.00 80.94 106 LEU A O 1
#

Sequence (106 aa):
MLAILLFFSAVAFAQQPENKDTLVKVKSLDSLTFYTQLNQNVIRQLPSEHGTYIFSGKKTEVINLAHTAADIANKTGRQVFAKIPGVFVYDMDGSGNQINIAARGL

Radius of gyration: 35.38 Å; chains: 1; bounding box: 60×20×103 Å